Protein AF-A0A062IJA2-F1 (afdb_monomer_lite)

Sequence (148 aa):
MKNDFFIIDYLKNSYSEFGDISKQFDNIFKTLKLNKKEAINAFYEIYSTDCHPALYADYRNQEVSHLASTKLIQNLASIVPPNTLERLAFSYIIYDITKEKIKYFNKKLSTEDINLALKNIEIANFDIGAFMQCINSQSLSIQKNDLK

pLDDT: mean 74.11, std 14.64, range [39.41, 92.75]

Organism: NCBI:txid1310697

Foldseek 3Di:
DVVLVVLLVVLCQCLDCNHPLVVLLVVVCVVLVHDSLLQLLLLCVPQCVVPPVPLSVVSPVPDDDPVSSVVSVVVVCVQFPPPLSNLQSVLVVLSNVLSVVSVPPPDDDDPVNSVSSVVSSVSSVVSSVVSVVSNVVVVVVVVVVVVD

Structure (mmCIF, N/CA/C/O backbone):
data_AF-A0A062IJA2-F1
#
_entry.id   AF-A0A062IJA2-F1
#
loop_
_atom_site.group_PDB
_atom_site.id
_atom_site.type_symbol
_atom_site.label_atom_id
_atom_site.label_alt_id
_atom_site.label_comp_id
_atom_site.label_asym_id
_atom_site.label_entity_id
_atom_site.label_seq_id
_atom_site.pdbx_PDB_ins_code
_atom_site.Cartn_x
_atom_site.Cartn_y
_atom_site.Cartn_z
_atom_site.occupancy
_atom_site.B_iso_or_equiv
_atom_site.auth_seq_id
_atom_site.auth_comp_id
_atom_site.auth_asym_id
_atom_site.auth_atom_id
_atom_site.pdbx_PDB_model_num
ATOM 1 N N . MET A 1 1 ? 11.753 -10.429 -24.407 1.00 49.03 1 MET A N 1
ATOM 2 C CA . MET A 1 1 ? 11.032 -9.425 -25.224 1.00 49.03 1 MET A CA 1
ATOM 3 C C . MET A 1 1 ? 9.509 -9.552 -25.175 1.00 49.03 1 MET A C 1
ATOM 5 O O . MET A 1 1 ? 8.900 -8.581 -24.761 1.00 49.03 1 MET A O 1
ATOM 9 N N . LYS A 1 2 ? 8.853 -10.673 -25.541 1.00 50.66 2 LYS A N 1
ATOM 10 C CA . LYS A 1 2 ? 7.377 -10.781 -25.381 1.00 50.66 2 LYS A CA 1
ATOM 11 C C . LYS A 1 2 ? 6.921 -10.849 -23.913 1.00 50.66 2 LYS A C 1
ATOM 13 O O . LYS A 1 2 ? 5.964 -10.175 -23.566 1.00 50.66 2 LYS A O 1
ATOM 18 N N . ASN A 1 3 ? 7.631 -11.591 -23.058 1.00 58.84 3 ASN A N 1
ATOM 19 C CA . ASN A 1 3 ? 7.287 -11.715 -21.631 1.00 58.84 3 ASN A CA 1
ATOM 20 C C . ASN A 1 3 ? 7.401 -10.383 -20.870 1.00 58.84 3 ASN A C 1
ATOM 22 O O . ASN A 1 3 ? 6.590 -10.115 -19.992 1.00 58.84 3 ASN A O 1
ATOM 26 N N . ASP A 1 4 ? 8.339 -9.519 -21.261 1.00 67.88 4 ASP A N 1
ATOM 27 C CA . ASP A 1 4 ? 8.568 -8.229 -20.598 1.00 67.88 4 ASP A CA 1
ATOM 28 C C . ASP A 1 4 ? 7.393 -7.265 -20.822 1.00 67.88 4 ASP A C 1
ATOM 30 O O . ASP A 1 4 ? 7.026 -6.516 -19.924 1.00 67.88 4 ASP A O 1
ATOM 34 N N . PHE A 1 5 ? 6.749 -7.323 -21.995 1.00 74.81 5 PHE A N 1
ATOM 35 C CA . PHE A 1 5 ? 5.590 -6.483 -22.310 1.00 74.81 5 PHE A CA 1
ATOM 36 C C . PHE A 1 5 ? 4.366 -6.851 -21.459 1.00 74.81 5 PHE A C 1
ATOM 38 O O . PHE A 1 5 ? 3.750 -5.971 -20.867 1.00 74.81 5 PHE A O 1
ATOM 45 N N . PHE A 1 6 ? 4.062 -8.149 -21.329 1.00 84.75 6 PHE A N 1
ATOM 46 C CA . PHE A 1 6 ? 2.957 -8.617 -20.483 1.00 84.75 6 PHE A CA 1
ATOM 47 C C . PHE A 1 6 ? 3.156 -8.245 -19.011 1.00 84.75 6 PHE A C 1
ATOM 49 O O . PHE A 1 6 ? 2.207 -7.826 -18.352 1.00 84.75 6 PHE A O 1
ATOM 56 N N . ILE A 1 7 ? 4.385 -8.371 -18.501 1.00 86.19 7 ILE A N 1
ATOM 57 C CA . ILE A 1 7 ? 4.695 -8.011 -17.114 1.00 86.19 7 ILE A CA 1
ATOM 58 C C . ILE A 1 7 ? 4.540 -6.502 -16.906 1.00 86.19 7 ILE A C 1
ATOM 60 O O . ILE A 1 7 ? 3.938 -6.083 -15.922 1.00 86.19 7 ILE A O 1
ATOM 64 N N . ILE A 1 8 ? 5.023 -5.677 -17.835 1.00 82.19 8 ILE A N 1
ATOM 65 C CA . ILE A 1 8 ? 4.886 -4.218 -17.739 1.00 82.19 8 ILE A CA 1
ATOM 66 C C . ILE A 1 8 ? 3.412 -3.795 -17.760 1.00 82.19 8 ILE A C 1
ATOM 68 O O . ILE A 1 8 ? 3.016 -2.955 -16.951 1.00 82.19 8 ILE A O 1
ATOM 72 N N . ASP A 1 9 ? 2.590 -4.375 -18.634 1.00 85.00 9 ASP A N 1
ATOM 73 C CA . ASP A 1 9 ? 1.154 -4.079 -18.677 1.00 85.00 9 ASP A CA 1
ATOM 74 C C . ASP A 1 9 ? 0.438 -4.533 -17.400 1.00 85.00 9 ASP A C 1
ATOM 76 O O . ASP A 1 9 ? -0.396 -3.799 -16.862 1.00 85.00 9 ASP A O 1
ATOM 80 N N . TYR A 1 10 ? 0.803 -5.699 -16.860 1.00 89.06 10 TYR A N 1
ATOM 81 C CA . TYR A 1 10 ? 0.321 -6.145 -15.555 1.00 89.06 10 TYR A CA 1
ATOM 82 C C . TYR A 1 10 ? 0.681 -5.143 -14.449 1.00 89.06 10 TYR A C 1
ATOM 84 O O . TYR A 1 10 ? -0.200 -4.711 -13.710 1.00 89.06 10 TYR A O 1
ATOM 92 N N . LEU A 1 11 ? 1.944 -4.712 -14.370 1.00 88.50 11 LEU A N 1
ATOM 93 C CA . LEU A 1 11 ? 2.398 -3.736 -13.377 1.00 88.50 11 LEU A CA 1
ATOM 94 C C . LEU A 1 11 ? 1.654 -2.401 -13.509 1.00 88.50 11 LEU A C 1
ATOM 96 O O . LEU A 1 11 ? 1.188 -1.860 -12.507 1.00 88.50 11 LEU A O 1
ATOM 100 N N . LYS A 1 12 ? 1.479 -1.889 -14.733 1.00 84.56 12 LYS A N 1
ATOM 101 C CA . LYS A 1 12 ? 0.715 -0.657 -14.983 1.00 84.56 12 LYS A CA 1
ATOM 102 C C . LYS A 1 12 ? -0.722 -0.767 -14.489 1.00 84.56 12 LYS A C 1
ATOM 104 O O . LYS A 1 12 ? -1.215 0.165 -13.860 1.00 84.56 12 LYS A O 1
ATOM 109 N N . ASN A 1 13 ? -1.377 -1.897 -14.744 1.00 87.31 13 ASN A N 1
ATOM 110 C CA . ASN A 1 13 ? -2.740 -2.125 -14.278 1.00 87.31 13 ASN A CA 1
ATOM 111 C C . ASN A 1 13 ? -2.802 -2.239 -12.749 1.00 87.31 13 ASN A C 1
ATOM 113 O O . ASN A 1 13 ? -3.613 -1.546 -12.132 1.00 87.31 13 ASN A O 1
ATOM 117 N N . SER A 1 14 ? -1.916 -3.029 -12.137 1.00 89.69 14 SER A N 1
ATOM 118 C CA . SER A 1 14 ? -1.872 -3.249 -10.685 1.00 89.69 14 SER A CA 1
ATOM 119 C C . SER A 1 14 ? -1.605 -1.974 -9.885 1.00 89.69 14 SER A C 1
ATOM 121 O O . SER A 1 14 ? -2.206 -1.792 -8.829 1.00 89.69 14 SER A O 1
ATOM 123 N N . TYR A 1 15 ? -0.755 -1.080 -10.400 1.00 88.06 15 TYR A N 1
ATOM 124 C CA . TYR A 1 15 ? -0.412 0.198 -9.764 1.00 88.06 15 TYR A CA 1
ATOM 125 C C . TYR A 1 15 ? -1.263 1.386 -10.239 1.00 88.06 15 TYR A C 1
ATOM 127 O O . TYR A 1 15 ? -1.071 2.516 -9.782 1.00 88.06 15 TYR A O 1
ATOM 135 N N . SER A 1 16 ? -2.221 1.174 -11.142 1.00 86.06 16 SER A N 1
ATOM 136 C CA . SER A 1 16 ? -3.142 2.239 -11.541 1.00 86.06 16 SER A CA 1
ATOM 137 C C . SER A 1 16 ? -4.078 2.626 -10.390 1.00 86.06 16 SER A C 1
ATOM 139 O O . SER A 1 16 ? -4.336 1.850 -9.470 1.00 86.06 16 SER A O 1
ATOM 141 N N . GLU A 1 17 ? -4.651 3.828 -10.450 1.00 82.12 17 GLU A N 1
ATOM 142 C CA . GLU A 1 17 ? -5.667 4.268 -9.477 1.00 82.12 17 GLU A CA 1
ATOM 143 C C . GLU A 1 17 ? -6.902 3.359 -9.456 1.00 82.12 17 GLU A C 1
ATOM 145 O O . GLU A 1 17 ? -7.560 3.233 -8.425 1.00 82.12 17 GLU A O 1
ATOM 150 N N . PHE A 1 18 ? -7.164 2.672 -10.569 1.00 85.38 18 PHE A N 1
ATOM 151 C CA . PHE A 1 18 ? -8.257 1.718 -10.737 1.00 85.38 18 PHE A CA 1
ATOM 152 C C . PHE A 1 18 ? -7.804 0.255 -10.615 1.00 85.38 18 PHE A C 1
ATOM 154 O O . PHE A 1 18 ? -8.605 -0.654 -10.863 1.00 85.38 18 PHE A O 1
ATOM 161 N N . GLY A 1 19 ? -6.542 0.026 -10.245 1.00 87.25 19 GLY A N 1
ATOM 162 C CA . GLY A 1 19 ? -5.958 -1.293 -10.055 1.00 87.25 19 GLY A CA 1
ATOM 163 C C . GLY A 1 19 ? -6.553 -2.009 -8.850 1.00 87.25 19 GLY A C 1
ATOM 164 O O . GLY A 1 19 ? -7.091 -1.381 -7.933 1.00 87.25 19 GLY A O 1
ATOM 165 N N . ASP A 1 20 ? -6.455 -3.335 -8.841 1.00 88.56 20 ASP A N 1
ATOM 166 C CA . ASP A 1 20 ? -7.086 -4.156 -7.806 1.00 88.56 20 ASP A CA 1
ATOM 167 C C . ASP A 1 20 ? -6.522 -3.875 -6.411 1.00 88.56 20 ASP A C 1
ATOM 169 O O . ASP A 1 20 ? -7.280 -3.865 -5.443 1.00 88.56 20 ASP A O 1
ATOM 173 N N . ILE A 1 21 ? -5.225 -3.575 -6.289 1.00 90.94 21 ILE A N 1
ATOM 174 C CA . ILE A 1 21 ? -4.621 -3.203 -5.001 1.00 90.94 21 ILE A CA 1
ATOM 175 C C . ILE A 1 21 ? -5.133 -1.834 -4.531 1.00 90.94 21 ILE A C 1
ATOM 177 O O . ILE A 1 21 ? -5.552 -1.698 -3.382 1.00 90.94 21 ILE A O 1
ATOM 181 N N . SER A 1 22 ? -5.180 -0.834 -5.421 1.00 89.44 22 SER A N 1
ATOM 182 C CA . SER A 1 22 ? -5.742 0.493 -5.115 1.00 89.44 22 SER A CA 1
ATOM 183 C C . SER A 1 22 ? -7.182 0.386 -4.600 1.00 89.44 22 SER A C 1
ATOM 185 O O . SER A 1 22 ? -7.520 0.932 -3.548 1.00 89.44 22 SER A O 1
ATOM 187 N N . LYS A 1 23 ? -8.019 -0.400 -5.291 1.00 91.31 23 LYS A N 1
ATOM 188 C CA . LYS A 1 23 ? -9.410 -0.665 -4.892 1.00 91.31 23 LYS A CA 1
ATOM 189 C C . LYS A 1 23 ? -9.513 -1.355 -3.535 1.00 91.31 23 LYS A C 1
ATOM 191 O O . LYS A 1 23 ? -10.431 -1.055 -2.774 1.00 91.31 23 LYS A O 1
ATOM 196 N N . GLN A 1 24 ? -8.604 -2.276 -3.228 1.00 91.12 24 GLN A N 1
ATOM 197 C CA . GLN A 1 24 ? -8.588 -2.961 -1.939 1.00 91.12 24 GLN A CA 1
ATOM 198 C C . GLN A 1 24 ? -8.224 -2.013 -0.789 1.00 91.12 24 GLN A C 1
ATOM 200 O O . GLN A 1 24 ? -8.918 -2.017 0.228 1.00 91.12 24 GLN A O 1
ATOM 205 N N . PHE A 1 25 ? -7.222 -1.145 -0.964 1.00 89.88 25 PHE A N 1
ATOM 206 C CA . PHE A 1 25 ? -6.929 -0.087 0.010 1.00 89.88 25 PHE A CA 1
ATOM 207 C C . PHE A 1 25 ? -8.120 0.861 0.193 1.00 89.88 25 PHE A C 1
ATOM 209 O O . PHE A 1 25 ? -8.505 1.159 1.322 1.00 89.88 25 PHE A O 1
ATOM 216 N N . ASP A 1 26 ? -8.766 1.278 -0.899 1.00 89.19 26 ASP A N 1
ATOM 217 C CA . ASP A 1 26 ? -9.975 2.107 -0.830 1.00 89.19 26 ASP A CA 1
ATOM 218 C C . ASP A 1 26 ? -11.104 1.424 -0.065 1.00 89.19 26 ASP A C 1
ATOM 220 O O . ASP A 1 26 ? -11.812 2.071 0.709 1.00 89.19 26 ASP A O 1
ATOM 224 N N . ASN A 1 27 ? -11.280 0.119 -0.271 1.00 89.31 27 ASN A N 1
ATOM 225 C CA . ASN A 1 27 ? -12.270 -0.658 0.455 1.00 89.31 27 ASN A CA 1
ATOM 226 C C . ASN A 1 27 ? -11.954 -0.697 1.953 1.00 89.31 27 ASN A C 1
ATOM 228 O O . ASN A 1 27 ? -12.852 -0.460 2.751 1.00 89.31 27 ASN A O 1
ATOM 232 N N . ILE A 1 28 ? -10.688 -0.890 2.333 1.00 87.00 28 ILE A N 1
ATOM 233 C CA . ILE A 1 28 ? -10.257 -0.826 3.735 1.00 87.00 28 ILE A CA 1
ATOM 234 C C . ILE A 1 28 ? -10.615 0.531 4.354 1.00 87.00 28 ILE A C 1
ATOM 236 O O . ILE A 1 28 ? -11.288 0.574 5.385 1.00 87.00 28 ILE A O 1
ATOM 240 N N . PHE A 1 29 ? -10.237 1.643 3.715 1.00 84.31 29 PHE A N 1
ATOM 241 C CA . PHE A 1 29 ? -10.535 2.979 4.245 1.00 84.31 29 PHE A CA 1
ATOM 242 C C . PHE A 1 29 ? -12.045 3.233 4.358 1.00 84.31 29 PHE A C 1
ATOM 244 O O . PHE A 1 29 ? -12.499 3.803 5.351 1.00 84.31 29 PHE A O 1
ATOM 251 N N . LYS A 1 30 ? -12.841 2.752 3.392 1.00 84.88 30 LYS A N 1
ATOM 252 C CA . LYS A 1 30 ? -14.311 2.821 3.438 1.00 84.88 30 LYS A CA 1
ATOM 253 C C . LYS A 1 30 ? -14.901 1.981 4.568 1.00 84.88 30 LYS A C 1
ATOM 255 O O . LYS A 1 30 ? -15.749 2.485 5.301 1.00 84.88 30 LYS A O 1
ATOM 260 N N . THR A 1 31 ? -14.459 0.735 4.729 1.00 81.88 31 THR A N 1
ATOM 261 C CA . THR A 1 31 ? -14.904 -0.166 5.804 1.00 81.88 31 THR A CA 1
ATOM 262 C C . THR A 1 31 ? -14.628 0.442 7.174 1.00 81.88 31 THR A C 1
ATOM 264 O O . THR A 1 31 ? -15.479 0.393 8.059 1.00 81.88 31 THR A O 1
ATOM 267 N N . LEU A 1 32 ? -13.473 1.085 7.320 1.00 76.50 32 LEU A N 1
ATOM 268 C CA . LEU A 1 32 ? -13.067 1.775 8.539 1.00 76.50 32 LEU A CA 1
ATOM 269 C C . LEU A 1 32 ? -13.701 3.169 8.700 1.00 76.50 32 LEU A C 1
ATOM 271 O O . LEU A 1 32 ? -13.481 3.818 9.719 1.00 76.50 32 LEU A O 1
ATOM 275 N N . LYS A 1 33 ? -14.492 3.635 7.721 1.00 80.00 33 LYS A N 1
ATOM 276 C CA . LYS A 1 33 ? -15.104 4.977 7.673 1.00 80.00 33 LYS A CA 1
ATOM 277 C C . LYS A 1 33 ? -14.086 6.114 7.849 1.00 80.00 33 LYS A C 1
ATOM 279 O O . LYS A 1 33 ? -14.375 7.115 8.501 1.00 80.00 33 LYS A O 1
ATOM 284 N N . LEU A 1 34 ? -12.902 5.964 7.260 1.00 75.38 34 LEU A N 1
ATOM 285 C CA . LEU A 1 34 ? -11.824 6.948 7.342 1.00 75.38 34 LEU A CA 1
ATOM 286 C C . LEU A 1 34 ? -11.772 7.812 6.089 1.00 75.38 34 LEU A C 1
ATOM 288 O O . LEU A 1 34 ? -12.034 7.354 4.974 1.00 75.38 34 LEU A O 1
ATOM 292 N N . ASN A 1 35 ? -11.324 9.052 6.259 1.00 79.38 35 ASN A N 1
ATOM 293 C CA . ASN A 1 35 ? -10.852 9.833 5.132 1.00 79.38 35 ASN A CA 1
ATOM 294 C C . ASN A 1 35 ? -9.524 9.239 4.634 1.00 79.38 35 ASN A C 1
ATOM 296 O O . ASN A 1 35 ? -8.538 9.194 5.369 1.00 79.38 35 ASN A O 1
ATOM 300 N N . LYS A 1 36 ? -9.494 8.802 3.370 1.00 76.88 36 LYS A N 1
ATOM 301 C CA . LYS A 1 36 ? -8.310 8.196 2.743 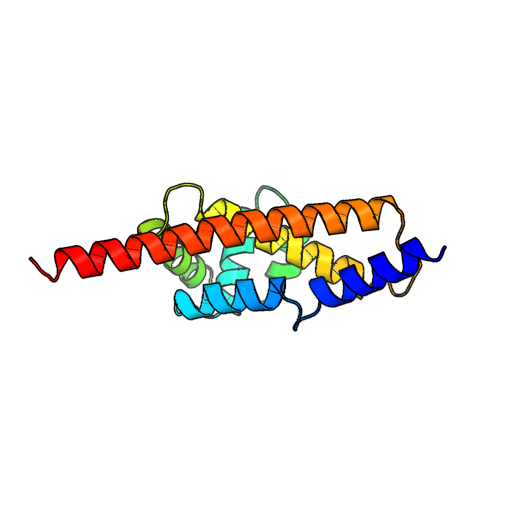1.00 76.88 36 LYS A CA 1
ATOM 302 C C . LYS A 1 36 ? -7.068 9.086 2.857 1.00 76.88 36 LYS A C 1
ATOM 304 O O . LYS A 1 36 ? -6.005 8.593 3.210 1.00 76.88 36 LYS A O 1
ATOM 309 N N . LYS A 1 37 ? -7.195 10.388 2.579 1.00 75.75 37 LYS A N 1
ATOM 310 C CA . LYS A 1 37 ? -6.058 11.321 2.595 1.00 75.75 37 LYS A CA 1
ATOM 311 C C . LYS A 1 37 ? -5.480 11.466 4.004 1.00 75.75 37 LYS A C 1
ATOM 313 O O . LYS A 1 37 ? -4.267 11.438 4.171 1.00 75.75 37 LYS A O 1
ATOM 318 N N . GLU A 1 38 ? -6.343 11.570 5.011 1.00 74.69 38 GLU A N 1
ATOM 319 C CA . GLU A 1 38 ? -5.916 11.652 6.413 1.00 74.69 38 GLU A CA 1
ATOM 320 C C . GLU A 1 38 ? -5.248 10.352 6.878 1.00 74.69 38 GLU A C 1
ATOM 322 O O . GLU A 1 38 ? -4.208 10.402 7.528 1.00 74.69 38 GLU A O 1
ATOM 327 N N . ALA A 1 39 ? -5.792 9.192 6.495 1.00 75.69 39 ALA A N 1
ATOM 328 C CA . ALA A 1 39 ? -5.224 7.891 6.845 1.00 75.69 39 ALA A CA 1
ATOM 329 C C . ALA A 1 39 ? -3.832 7.672 6.243 1.00 75.69 39 ALA A C 1
ATOM 331 O O . ALA A 1 39 ? -2.919 7.231 6.937 1.00 75.69 39 ALA A O 1
ATOM 332 N N . ILE A 1 40 ? -3.656 8.030 4.971 1.00 76.25 40 ILE A N 1
ATOM 333 C CA . ILE A 1 40 ? -2.365 7.953 4.283 1.00 76.25 40 ILE A CA 1
ATOM 334 C C . ILE A 1 40 ? -1.336 8.843 4.972 1.00 76.25 40 ILE A C 1
ATOM 336 O O . ILE A 1 40 ? -0.228 8.398 5.263 1.00 76.25 40 ILE A O 1
ATOM 340 N N . ASN A 1 41 ? -1.711 10.085 5.273 1.00 73.94 41 ASN A N 1
ATOM 341 C CA . ASN A 1 41 ? -0.803 11.019 5.925 1.00 73.94 41 ASN A CA 1
ATOM 342 C C . ASN A 1 41 ? -0.412 10.528 7.320 1.00 73.94 41 ASN A C 1
ATOM 344 O O . ASN A 1 41 ? 0.764 10.579 7.668 1.00 73.94 41 ASN A O 1
ATOM 348 N N . ALA A 1 42 ? -1.358 9.956 8.068 1.00 75.00 42 ALA A N 1
ATOM 349 C CA . ALA A 1 42 ? -1.077 9.327 9.350 1.00 75.00 42 ALA A CA 1
ATOM 350 C C . ALA A 1 42 ? -0.126 8.122 9.225 1.00 75.00 42 ALA A C 1
ATOM 352 O O . ALA A 1 42 ? 0.762 7.955 10.059 1.00 75.00 42 ALA A O 1
ATOM 353 N N . PHE A 1 43 ? -0.264 7.304 8.174 1.00 78.69 43 PHE A N 1
ATOM 354 C CA . PHE A 1 43 ? 0.661 6.199 7.907 1.00 78.69 43 PHE A CA 1
ATOM 355 C C . PHE A 1 43 ? 2.083 6.690 7.638 1.00 78.69 43 PHE A C 1
ATOM 357 O O . PHE A 1 43 ? 3.020 6.184 8.252 1.00 78.69 43 PHE A O 1
ATOM 364 N N . TYR A 1 44 ? 2.253 7.692 6.774 1.00 74.31 44 TYR A N 1
ATOM 365 C CA . TYR A 1 44 ? 3.569 8.277 6.507 1.00 74.31 44 TYR A CA 1
ATOM 366 C C . TYR A 1 44 ? 4.173 8.924 7.762 1.00 74.31 44 TYR A C 1
ATOM 368 O O . TYR A 1 44 ? 5.341 8.715 8.076 1.00 74.31 44 TYR A O 1
ATOM 376 N N . GLU A 1 45 ? 3.370 9.660 8.525 1.00 72.12 45 GLU A N 1
ATOM 377 C CA . GLU A 1 45 ? 3.806 10.337 9.748 1.00 72.12 45 GLU A CA 1
ATOM 378 C C . GLU A 1 45 ? 4.337 9.373 10.811 1.00 72.12 45 GLU A C 1
ATOM 380 O O . GLU A 1 45 ? 5.389 9.625 11.399 1.00 72.12 45 GLU A O 1
ATOM 385 N N . ILE A 1 46 ? 3.633 8.265 11.033 1.00 69.69 46 ILE A N 1
ATOM 386 C CA . ILE A 1 46 ? 3.944 7.336 12.123 1.00 69.69 46 ILE A CA 1
ATOM 387 C C . ILE A 1 46 ? 4.965 6.282 11.700 1.00 69.69 46 ILE A C 1
ATOM 389 O O . ILE A 1 46 ? 5.799 5.891 12.509 1.00 69.69 46 ILE A O 1
ATOM 393 N N . TYR A 1 47 ? 4.915 5.820 10.449 1.00 70.19 47 TYR A N 1
ATOM 394 C CA . TYR A 1 47 ? 5.680 4.645 10.023 1.00 70.19 47 TYR A CA 1
ATOM 395 C C . TYR A 1 47 ? 6.779 4.946 9.002 1.00 70.19 47 TYR A C 1
ATOM 397 O O . TYR A 1 47 ? 7.641 4.097 8.779 1.00 70.19 47 TYR A O 1
ATOM 405 N N . SER A 1 48 ? 6.798 6.130 8.377 1.00 63.72 48 SER A N 1
ATOM 406 C CA . SER A 1 48 ? 7.859 6.491 7.424 1.00 63.72 48 SER A CA 1
ATOM 407 C C . SER A 1 48 ? 8.925 7.418 8.007 1.00 63.72 48 SER A C 1
ATOM 409 O O . SER A 1 48 ? 9.975 7.570 7.385 1.00 63.72 48 SER A O 1
ATOM 411 N N . THR A 1 49 ? 8.689 8.030 9.167 1.00 56.22 49 THR A N 1
ATOM 412 C CA . THR A 1 49 ? 9.625 8.955 9.829 1.00 56.22 49 THR A CA 1
ATOM 413 C C . THR A 1 49 ? 10.947 8.285 10.198 1.00 56.22 49 THR A C 1
ATOM 415 O O . THR A 1 49 ? 12.001 8.840 9.893 1.00 56.22 49 THR A O 1
ATOM 418 N N . ASP A 1 50 ? 10.900 7.063 10.732 1.00 51.44 50 ASP A N 1
ATOM 419 C CA . ASP A 1 50 ? 12.104 6.327 11.144 1.00 51.44 50 ASP A CA 1
ATOM 420 C C . ASP A 1 50 ? 12.662 5.404 10.047 1.00 51.44 50 ASP A C 1
ATOM 422 O O . ASP A 1 50 ? 13.871 5.178 9.972 1.00 51.44 50 ASP A O 1
ATOM 426 N N . CYS A 1 51 ? 11.810 4.883 9.157 1.00 46.56 51 CYS A N 1
ATOM 427 C CA . CYS A 1 51 ? 12.231 3.922 8.131 1.00 46.56 51 CYS A CA 1
ATOM 428 C C . CYS A 1 51 ? 12.603 4.566 6.787 1.00 46.56 51 CYS A C 1
ATOM 430 O O . CYS A 1 51 ? 13.461 4.042 6.074 1.00 46.56 51 CYS A O 1
ATOM 432 N N . HIS A 1 52 ? 11.983 5.694 6.422 1.00 53.94 52 HIS A N 1
ATOM 433 C CA . HIS A 1 52 ? 12.118 6.308 5.096 1.00 53.94 52 HIS A CA 1
ATOM 434 C C . HIS A 1 52 ? 12.040 7.854 5.143 1.00 53.94 52 HIS A C 1
ATOM 436 O O . HIS A 1 52 ? 11.141 8.456 4.547 1.00 53.94 52 HIS A O 1
ATOM 442 N N . PRO A 1 53 ? 13.007 8.532 5.793 1.00 52.28 53 PRO A N 1
ATOM 443 C CA . PRO A 1 53 ? 12.951 9.974 6.068 1.00 52.28 53 PRO A CA 1
ATOM 444 C C . PRO A 1 53 ? 12.903 10.867 4.816 1.00 52.28 53 PRO A C 1
ATOM 446 O O . PRO A 1 53 ? 12.291 11.932 4.846 1.00 52.28 53 PRO A O 1
ATOM 449 N N . ALA A 1 54 ? 13.491 10.433 3.695 1.00 55.47 54 ALA A N 1
ATOM 450 C CA . ALA A 1 54 ? 13.415 11.167 2.426 1.00 55.47 54 ALA A CA 1
ATOM 451 C C . ALA A 1 54 ? 11.992 11.182 1.837 1.00 55.47 54 ALA A C 1
ATOM 453 O O . ALA A 1 54 ? 11.559 12.190 1.294 1.00 55.47 54 ALA A O 1
ATOM 454 N N . LEU A 1 55 ? 11.245 10.087 1.998 1.00 53.12 55 LEU A N 1
ATOM 455 C CA . LEU A 1 55 ? 9.863 9.969 1.521 1.00 53.12 55 LEU A CA 1
ATOM 456 C C . LEU A 1 55 ? 8.893 10.742 2.413 1.00 53.12 55 LEU A C 1
ATOM 458 O O . LEU A 1 55 ? 7.952 11.364 1.929 1.00 53.12 55 LEU A O 1
ATOM 462 N N . TYR A 1 56 ? 9.173 10.767 3.714 1.00 52.50 56 TYR A N 1
ATOM 463 C CA . TYR A 1 56 ? 8.455 11.609 4.661 1.00 52.50 56 TYR A CA 1
ATOM 464 C C . TYR A 1 56 ? 8.584 13.110 4.329 1.00 52.50 56 TYR A C 1
ATOM 466 O O . TYR A 1 56 ? 7.612 13.854 4.453 1.00 52.50 56 TYR A O 1
ATOM 474 N N . ALA A 1 57 ? 9.760 13.564 3.879 1.00 52.38 57 ALA A N 1
ATOM 475 C CA . ALA A 1 57 ? 10.021 14.973 3.572 1.00 52.38 57 ALA A CA 1
ATOM 476 C C . ALA A 1 57 ? 9.182 15.510 2.395 1.00 52.38 57 ALA A C 1
ATOM 478 O O . ALA A 1 57 ? 8.658 16.621 2.488 1.00 52.38 57 ALA A O 1
ATOM 479 N N . ASP A 1 58 ? 8.998 14.719 1.334 1.00 54.31 58 ASP A N 1
ATOM 480 C CA . ASP A 1 58 ? 8.174 15.108 0.179 1.00 54.31 58 ASP A CA 1
ATOM 481 C C . ASP A 1 58 ? 6.678 15.177 0.537 1.00 54.31 58 ASP A C 1
ATOM 483 O O . ASP A 1 58 ? 5.957 16.064 0.069 1.00 54.31 58 ASP A O 1
ATOM 487 N N . TYR A 1 59 ? 6.218 14.294 1.429 1.00 53.22 59 TYR A N 1
ATOM 488 C CA . TYR A 1 59 ? 4.829 14.250 1.893 1.00 53.22 59 TYR A CA 1
ATOM 489 C C . TYR A 1 59 ? 4.485 15.331 2.929 1.00 53.22 59 TYR A C 1
ATOM 491 O O . TYR A 1 59 ? 3.371 15.858 2.913 1.00 53.22 59 TYR A O 1
ATOM 499 N N . ARG A 1 60 ? 5.432 15.720 3.796 1.00 48.53 60 ARG A N 1
ATOM 500 C CA . ARG A 1 60 ? 5.234 16.730 4.857 1.00 48.53 60 ARG A CA 1
ATOM 501 C C . ARG A 1 60 ? 4.829 18.112 4.320 1.00 48.53 60 ARG A C 1
ATOM 503 O O . ARG A 1 60 ? 4.201 18.885 5.036 1.00 48.53 60 ARG A O 1
ATOM 510 N N . ASN A 1 61 ? 5.134 18.415 3.058 1.00 51.75 61 ASN A N 1
ATOM 511 C CA . ASN A 1 61 ? 4.718 19.663 2.406 1.00 51.75 61 ASN A CA 1
ATOM 512 C C . ASN A 1 61 ? 3.198 19.750 2.157 1.00 51.75 61 ASN A C 1
ATOM 514 O O . ASN A 1 61 ? 2.705 20.788 1.720 1.00 51.75 61 ASN A O 1
ATOM 518 N N . GLN A 1 62 ? 2.442 18.682 2.429 1.00 51.22 62 GLN A N 1
ATOM 519 C CA . GLN A 1 62 ? 0.984 18.687 2.396 1.00 51.22 62 GLN A CA 1
ATOM 520 C C . GLN A 1 62 ? 0.446 18.974 3.808 1.00 51.22 62 GLN A C 1
ATOM 522 O O . GLN A 1 62 ? 0.430 18.090 4.660 1.00 51.22 62 GLN A O 1
ATOM 527 N N . GLU A 1 63 ? 0.018 20.215 4.059 1.00 49.97 63 GLU A N 1
ATOM 528 C CA . GLU A 1 63 ? -0.523 20.690 5.345 1.00 49.97 63 GLU A CA 1
ATOM 529 C C . GLU A 1 63 ? -1.602 19.750 5.920 1.00 49.97 63 GLU A C 1
ATOM 531 O O . GLU A 1 63 ? -2.745 19.743 5.457 1.00 49.97 63 GLU A O 1
ATOM 536 N N . VAL A 1 64 ? -1.267 18.971 6.956 1.00 49.72 64 VAL A N 1
ATOM 537 C CA . VAL A 1 64 ? -2.243 18.241 7.779 1.00 49.72 64 VAL A CA 1
ATOM 538 C C . VAL A 1 64 ? -1.897 18.388 9.258 1.00 49.72 64 VAL A C 1
ATOM 540 O O . VAL A 1 64 ? -0.740 18.349 9.668 1.00 49.72 64 VAL A O 1
ATOM 543 N N . SER A 1 65 ? -2.939 18.582 10.066 1.00 53.56 65 SER A N 1
ATOM 544 C CA . SER A 1 65 ? -2.859 18.673 11.521 1.00 53.56 65 SER A CA 1
ATOM 545 C C . SER A 1 65 ? -2.450 17.330 12.136 1.00 53.56 65 SER A C 1
ATOM 547 O O . SER A 1 65 ? -3.233 16.381 12.153 1.00 53.56 65 SER A O 1
ATOM 549 N N . HIS A 1 66 ? -1.245 17.296 12.710 1.00 54.62 66 HIS A N 1
ATOM 550 C CA . HIS A 1 66 ? -0.618 16.176 13.433 1.00 54.62 66 HIS A CA 1
ATOM 551 C C . HIS A 1 66 ? -1.558 15.485 14.451 1.00 54.62 66 HIS A C 1
ATOM 553 O O . HIS A 1 66 ? -1.473 14.286 14.693 1.00 54.62 66 HIS A O 1
ATOM 559 N N . LEU A 1 67 ? -2.497 16.237 15.042 1.00 51.44 67 LEU A N 1
ATOM 560 C CA . LEU A 1 67 ? -3.399 15.752 16.093 1.00 51.44 67 LEU A CA 1
ATOM 561 C C . LEU A 1 67 ? -4.523 14.837 15.564 1.00 51.44 67 LEU A C 1
ATOM 563 O O . LEU A 1 67 ? -5.043 14.001 16.306 1.00 51.44 67 LEU A O 1
ATOM 567 N N . ALA A 1 68 ? -4.924 15.005 14.299 1.00 55.94 68 ALA A N 1
ATOM 568 C CA . ALA A 1 68 ? -5.958 14.181 13.674 1.00 55.94 68 ALA A CA 1
ATOM 569 C C . ALA A 1 68 ? -5.412 12.790 13.305 1.00 55.94 68 ALA A C 1
ATOM 571 O O . ALA A 1 68 ? -6.077 11.782 13.556 1.00 55.94 68 ALA A O 1
ATOM 572 N N . SER A 1 69 ? -4.169 12.738 12.814 1.00 61.22 69 SER A N 1
ATOM 573 C CA . SER A 1 69 ? -3.449 11.519 12.433 1.00 61.22 69 SER A CA 1
ATOM 574 C C . SER A 1 69 ? -3.331 10.517 13.586 1.00 61.22 69 SER A C 1
ATOM 576 O O . SER A 1 69 ? -3.640 9.334 13.435 1.00 61.22 69 SER A O 1
ATOM 578 N N . THR A 1 70 ? -2.941 10.986 14.775 1.00 63.75 70 THR A N 1
ATOM 579 C CA . THR A 1 70 ? -2.665 10.103 15.920 1.00 63.75 70 THR A CA 1
ATOM 580 C C . THR A 1 70 ? -3.937 9.470 16.489 1.00 63.75 70 THR A C 1
ATOM 582 O O . THR A 1 70 ? -3.947 8.281 16.804 1.00 63.75 70 THR A O 1
ATOM 585 N N . LYS A 1 71 ? -5.038 10.231 16.582 1.00 63.88 71 LYS A N 1
ATOM 586 C CA . LYS A 1 71 ? -6.334 9.703 17.051 1.00 63.88 71 LYS A CA 1
ATOM 587 C C . LYS A 1 71 ? -6.930 8.691 16.075 1.00 63.88 71 LYS A C 1
ATOM 589 O O . LYS A 1 71 ? -7.494 7.690 16.511 1.00 63.88 71 LYS A O 1
ATOM 594 N N . LEU A 1 72 ? -6.786 8.936 14.771 1.00 66.69 72 LEU A N 1
ATOM 595 C CA . LEU A 1 72 ? -7.217 8.010 13.724 1.00 66.69 72 LEU A CA 1
ATOM 596 C C . LEU A 1 72 ? -6.543 6.640 13.902 1.00 66.69 72 LEU A C 1
ATOM 598 O O . LEU A 1 72 ? -7.210 5.612 13.903 1.00 66.69 72 LEU A O 1
ATOM 602 N N . ILE A 1 73 ? -5.231 6.641 14.136 1.00 68.75 73 ILE A N 1
ATOM 603 C CA . ILE A 1 73 ? -4.411 5.432 14.281 1.00 68.75 73 ILE A CA 1
ATOM 604 C C . ILE A 1 73 ? -4.696 4.717 15.604 1.00 68.75 73 ILE A C 1
ATOM 606 O O . ILE A 1 73 ? -4.833 3.497 15.614 1.00 68.75 73 ILE A O 1
ATOM 610 N N . GLN A 1 74 ? -4.864 5.453 16.706 1.00 68.31 74 GLN A N 1
ATOM 611 C CA . GLN A 1 74 ? -5.250 4.874 18.000 1.00 68.31 74 GLN A CA 1
ATOM 612 C C . GLN A 1 74 ? -6.608 4.164 17.934 1.00 68.31 74 GLN A C 1
ATOM 614 O O . GLN A 1 74 ? -6.757 3.072 18.480 1.00 68.31 74 GLN A O 1
ATOM 619 N N . ASN A 1 75 ? -7.574 4.741 17.214 1.00 68.06 75 ASN A N 1
ATOM 620 C CA . ASN A 1 75 ? -8.877 4.112 16.990 1.00 68.06 75 ASN A CA 1
ATOM 621 C C . ASN A 1 75 ? -8.786 2.859 16.113 1.00 68.06 75 ASN A C 1
ATOM 623 O O . ASN A 1 75 ? -9.617 1.970 16.237 1.00 68.06 75 ASN A O 1
ATOM 627 N N . LEU A 1 76 ? -7.794 2.767 15.227 1.00 69.50 76 LEU A N 1
ATOM 628 C CA . LEU A 1 76 ? -7.565 1.563 14.430 1.00 69.50 76 LEU A CA 1
ATOM 629 C C . LEU A 1 76 ? -6.841 0.482 15.222 1.00 69.50 76 LEU A C 1
ATOM 631 O O . LEU A 1 76 ? -7.223 -0.683 15.144 1.00 69.50 76 LEU A O 1
ATOM 635 N N . ALA A 1 77 ? -5.845 0.861 16.021 1.00 69.62 77 ALA A N 1
ATOM 636 C CA . ALA A 1 77 ? -5.093 -0.052 16.875 1.00 69.62 77 ALA A CA 1
ATOM 637 C C . ALA A 1 77 ? -5.949 -0.685 17.987 1.00 69.62 77 ALA A C 1
ATOM 639 O O . ALA A 1 77 ? -5.585 -1.735 18.506 1.00 69.62 77 ALA A O 1
ATOM 640 N N . SER A 1 78 ? -7.088 -0.082 18.350 1.00 72.44 78 SER A N 1
ATOM 641 C CA . SER A 1 78 ? -8.055 -0.695 19.272 1.00 72.44 78 SER A CA 1
ATOM 642 C C . SER A 1 78 ? -8.947 -1.746 18.606 1.00 72.44 78 SER A C 1
ATOM 644 O O . 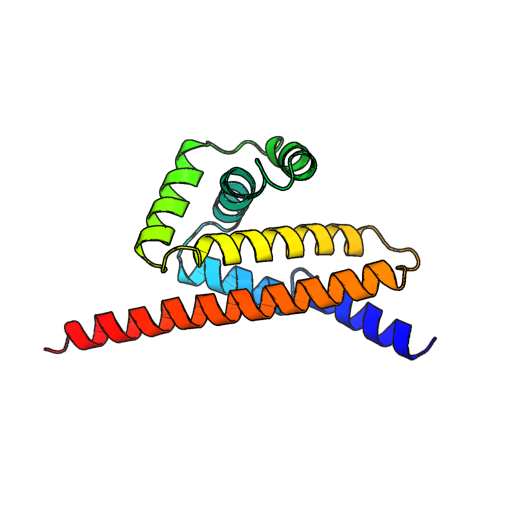SER A 1 78 ? -9.542 -2.568 19.300 1.00 72.44 78 SER A O 1
ATOM 646 N N . ILE A 1 79 ? -9.036 -1.723 17.273 1.00 71.81 79 ILE A N 1
ATOM 647 C CA . ILE A 1 79 ? -9.834 -2.660 16.486 1.00 71.81 79 ILE A CA 1
ATOM 648 C C . ILE A 1 79 ? -8.939 -3.803 16.026 1.00 71.81 79 ILE A C 1
ATOM 650 O O . ILE A 1 79 ? -9.289 -4.949 16.232 1.00 71.81 79 ILE A O 1
ATOM 654 N N . VAL A 1 80 ? -7.759 -3.555 15.461 1.00 74.88 80 VAL A N 1
ATOM 655 C CA . VAL A 1 80 ? -6.911 -4.638 14.930 1.00 74.88 80 VAL A CA 1
ATOM 656 C C . VAL A 1 80 ? -5.828 -5.099 15.919 1.00 74.88 80 VAL A C 1
ATOM 658 O O . VAL A 1 80 ? -5.358 -4.298 16.723 1.00 74.88 80 VAL A O 1
ATOM 661 N N . PRO A 1 81 ? -5.385 -6.372 15.869 1.00 75.44 81 PRO A N 1
ATOM 662 C CA . PRO A 1 81 ? -4.297 -6.880 16.687 1.00 75.44 81 PRO A CA 1
ATOM 663 C C . PRO A 1 81 ? -3.016 -6.052 16.538 1.00 75.44 81 PRO A C 1
ATOM 665 O O . PRO A 1 81 ? -2.781 -5.470 15.468 1.00 75.44 81 PRO A O 1
ATOM 668 N N . PRO A 1 82 ? -2.135 -6.085 17.556 1.00 68.56 82 PRO A N 1
ATOM 669 C CA . PRO A 1 82 ? -0.821 -5.455 17.489 1.00 68.56 82 PRO A CA 1
ATOM 670 C C . PRO A 1 82 ? -0.089 -5.811 16.187 1.00 68.56 82 PRO A C 1
ATOM 672 O O . PRO A 1 82 ? -0.217 -6.927 15.679 1.00 68.56 82 PRO A O 1
ATOM 675 N N . ASN A 1 83 ? 0.660 -4.859 15.628 1.00 76.62 83 ASN A N 1
ATOM 676 C CA . ASN A 1 83 ? 1.444 -4.981 14.388 1.00 76.62 83 ASN A CA 1
ATOM 677 C C . ASN A 1 83 ? 0.624 -5.112 13.085 1.00 76.62 83 ASN A C 1
ATOM 679 O O . ASN A 1 83 ? 1.169 -4.938 11.999 1.00 76.62 83 ASN A O 1
ATOM 683 N N . THR A 1 84 ? -0.686 -5.377 13.144 1.00 82.25 84 THR A N 1
ATOM 684 C CA . THR A 1 84 ? -1.531 -5.526 11.938 1.00 82.25 84 THR A CA 1
ATOM 685 C C . THR A 1 84 ? -1.694 -4.196 11.206 1.00 82.25 84 THR A C 1
ATOM 687 O O . THR A 1 84 ? -1.601 -4.132 9.981 1.00 82.25 84 THR A O 1
ATOM 690 N N . LEU A 1 85 ? -1.878 -3.118 11.969 1.00 79.94 85 LEU A N 1
ATOM 691 C CA . LEU A 1 85 ? -1.952 -1.765 11.427 1.00 79.94 85 LEU A CA 1
ATOM 692 C C . LEU A 1 85 ? -0.611 -1.305 10.846 1.00 79.94 85 LEU A C 1
ATOM 694 O O . LEU A 1 85 ? -0.586 -0.682 9.791 1.00 79.94 85 LEU A O 1
ATOM 698 N N . GLU A 1 86 ? 0.495 -1.659 11.499 1.00 80.06 86 GLU A N 1
ATOM 699 C CA . GLU A 1 86 ? 1.849 -1.310 11.054 1.00 80.06 86 GLU A CA 1
ATOM 700 C C . GLU A 1 86 ? 2.176 -1.977 9.717 1.00 80.06 86 GLU A C 1
ATOM 702 O O . GLU A 1 86 ? 2.689 -1.337 8.803 1.00 80.06 86 GLU A O 1
ATOM 707 N N . ARG A 1 87 ? 1.800 -3.252 9.564 1.00 84.31 87 ARG A N 1
ATOM 708 C CA . ARG A 1 87 ? 1.930 -3.989 8.301 1.00 84.31 87 ARG A CA 1
ATOM 709 C C . ARG A 1 87 ? 1.068 -3.394 7.192 1.00 84.31 87 ARG A C 1
ATOM 711 O O . ARG A 1 87 ? 1.533 -3.245 6.063 1.00 84.31 87 ARG A O 1
ATOM 718 N N . LEU A 1 88 ? -0.168 -3.002 7.504 1.00 85.94 88 LEU A N 1
ATOM 719 C CA . LEU A 1 88 ? -1.024 -2.320 6.533 1.00 85.94 88 LEU A CA 1
ATOM 720 C C . LEU A 1 88 ? -0.422 -0.971 6.102 1.00 85.94 88 LEU A C 1
ATOM 722 O O . LEU A 1 88 ? -0.411 -0.645 4.917 1.00 85.94 88 LEU A O 1
ATOM 726 N N . ALA A 1 89 ? 0.102 -0.197 7.050 1.00 83.88 89 ALA A N 1
ATOM 727 C CA . ALA A 1 89 ? 0.741 1.075 6.753 1.00 83.88 89 ALA A CA 1
ATOM 728 C C . ALA A 1 89 ? 2.001 0.889 5.898 1.00 83.88 89 ALA A C 1
ATOM 730 O O . ALA A 1 89 ? 2.158 1.555 4.876 1.00 83.88 89 ALA A O 1
ATOM 731 N N . PHE A 1 90 ? 2.861 -0.062 6.265 1.00 84.12 90 PHE A N 1
ATOM 732 C CA . PHE A 1 90 ? 4.065 -0.391 5.508 1.00 84.12 90 PHE A CA 1
ATOM 733 C C . PHE A 1 90 ? 3.735 -0.834 4.079 1.00 84.12 90 PHE A C 1
ATOM 735 O O . PHE A 1 90 ? 4.303 -0.299 3.126 1.00 84.12 90 PHE A O 1
ATOM 742 N N . SER A 1 91 ? 2.785 -1.759 3.913 1.00 88.62 91 SER A N 1
ATOM 743 C CA . SER A 1 91 ? 2.356 -2.231 2.591 1.00 88.62 91 SER A CA 1
ATOM 744 C C . SER A 1 91 ? 1.772 -1.114 1.724 1.00 88.62 91 SER A C 1
ATOM 746 O O . SER A 1 91 ? 2.060 -1.062 0.526 1.00 88.62 91 SER A O 1
ATOM 748 N N . TYR A 1 92 ? 1.009 -0.187 2.312 1.00 87.62 92 TYR A N 1
ATOM 749 C CA . TYR A 1 92 ? 0.535 1.001 1.605 1.00 87.62 92 TYR A CA 1
ATOM 750 C C . TYR A 1 92 ? 1.702 1.878 1.139 1.00 87.62 92 TYR A C 1
ATOM 752 O O . TYR A 1 92 ? 1.768 2.241 -0.035 1.00 87.62 92 TYR A O 1
ATOM 760 N N . ILE A 1 93 ? 2.639 2.189 2.039 1.00 82.75 93 ILE A N 1
ATOM 761 C CA . ILE A 1 93 ? 3.783 3.062 1.751 1.00 82.75 93 ILE A CA 1
ATOM 762 C C . ILE A 1 93 ? 4.624 2.480 0.609 1.00 82.75 93 ILE A C 1
ATOM 764 O O . ILE A 1 93 ? 4.872 3.167 -0.382 1.00 82.75 93 ILE A O 1
ATOM 768 N N . ILE A 1 94 ? 5.014 1.202 0.679 1.00 85.06 94 ILE A N 1
ATOM 769 C CA . ILE A 1 94 ? 5.799 0.579 -0.401 1.00 85.06 94 ILE A CA 1
ATOM 770 C C . ILE A 1 94 ? 5.016 0.523 -1.717 1.00 85.06 94 ILE A C 1
ATOM 772 O O . ILE A 1 94 ? 5.611 0.707 -2.783 1.00 85.06 94 ILE A O 1
ATOM 776 N N . TYR A 1 95 ? 3.699 0.294 -1.664 1.00 88.75 95 TYR A N 1
ATOM 777 C CA . TYR A 1 95 ? 2.843 0.284 -2.846 1.00 88.75 95 TYR A CA 1
ATOM 778 C C . TYR A 1 95 ? 2.841 1.659 -3.515 1.00 88.75 95 TYR A C 1
ATOM 780 O O . TYR A 1 95 ? 3.088 1.761 -4.715 1.00 88.75 95 TYR A O 1
ATOM 788 N N . ASP A 1 96 ? 2.633 2.711 -2.736 1.00 84.44 96 ASP A N 1
ATOM 789 C CA . ASP A 1 96 ? 2.524 4.084 -3.213 1.00 84.44 96 ASP A CA 1
ATOM 790 C C . ASP A 1 96 ? 3.856 4.613 -3.776 1.00 84.44 96 ASP A C 1
ATOM 792 O O . ASP A 1 96 ? 3.904 5.149 -4.883 1.00 84.44 96 ASP A O 1
ATOM 796 N N . ILE A 1 97 ? 4.977 4.324 -3.107 1.00 79.88 97 ILE A N 1
ATOM 797 C CA . ILE A 1 97 ? 6.323 4.624 -3.628 1.00 79.88 97 ILE A CA 1
ATOM 798 C C . ILE A 1 97 ? 6.562 3.922 -4.965 1.00 79.88 97 ILE A C 1
ATOM 800 O O . ILE A 1 97 ? 7.118 4.498 -5.904 1.00 79.88 97 ILE A O 1
ATOM 804 N N . THR A 1 98 ? 6.172 2.651 -5.055 1.00 85.12 98 THR A N 1
ATOM 805 C CA . THR A 1 98 ? 6.376 1.859 -6.271 1.00 85.12 98 THR A CA 1
ATOM 806 C C . THR A 1 98 ? 5.480 2.343 -7.402 1.00 85.12 98 THR A C 1
ATOM 808 O O . THR A 1 98 ? 5.935 2.426 -8.543 1.00 85.12 98 THR A O 1
ATOM 811 N N . LYS A 1 99 ? 4.242 2.734 -7.082 1.00 85.56 99 LYS A N 1
ATOM 812 C CA . LYS A 1 99 ? 3.313 3.369 -8.014 1.00 85.56 99 LYS A CA 1
ATOM 813 C C . LYS A 1 99 ? 3.927 4.619 -8.625 1.00 85.56 99 LYS A C 1
ATOM 815 O O . LYS A 1 99 ? 3.957 4.733 -9.849 1.00 85.56 99 LYS A O 1
ATOM 820 N N . GLU A 1 100 ? 4.438 5.528 -7.796 1.00 78.81 100 GLU A N 1
ATOM 821 C CA . GLU A 1 100 ? 5.047 6.764 -8.288 1.00 78.81 100 GLU A CA 1
ATOM 822 C C . GLU A 1 100 ? 6.274 6.457 -9.152 1.00 78.81 100 GLU A C 1
ATOM 824 O O . GLU A 1 100 ? 6.369 6.961 -10.271 1.00 78.81 100 GLU A O 1
ATOM 829 N N . LYS A 1 101 ? 7.150 5.532 -8.730 1.00 76.25 101 LYS A N 1
ATOM 830 C CA . LYS A 1 101 ? 8.271 5.078 -9.573 1.00 76.25 101 LYS A CA 1
ATOM 831 C C . LYS A 1 101 ? 7.793 4.588 -10.945 1.00 76.25 101 LYS A C 1
ATOM 833 O O . LYS A 1 101 ? 8.268 5.084 -11.963 1.00 76.25 101 LYS A O 1
ATOM 838 N N . ILE A 1 102 ? 6.823 3.676 -10.998 1.00 77.81 102 ILE A N 1
ATOM 839 C CA . ILE A 1 102 ? 6.299 3.127 -12.262 1.00 77.81 102 ILE A CA 1
ATOM 840 C C . ILE A 1 102 ? 5.645 4.214 -13.128 1.00 77.81 102 ILE A C 1
ATOM 842 O O . ILE A 1 102 ? 5.824 4.206 -14.345 1.00 77.81 102 ILE A O 1
ATOM 846 N N . LYS A 1 103 ? 4.927 5.170 -12.523 1.00 72.88 103 LYS A 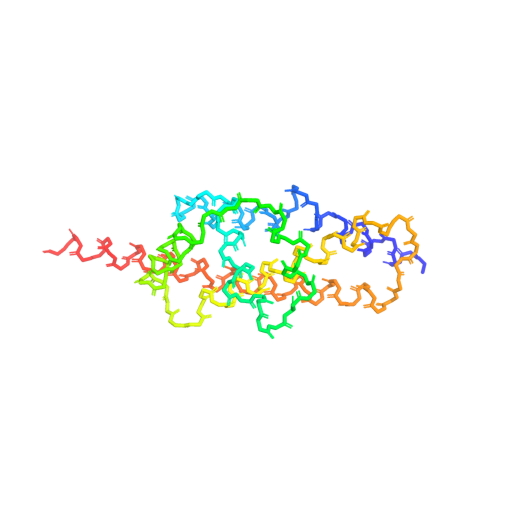N 1
ATOM 847 C CA . LYS A 1 103 ? 4.262 6.283 -13.221 1.00 72.88 103 LYS A CA 1
ATOM 848 C C . LYS A 1 103 ? 5.257 7.215 -13.919 1.00 72.88 103 LYS A C 1
ATOM 850 O O . LYS A 1 103 ? 4.988 7.655 -15.037 1.00 72.88 103 LYS A O 1
ATOM 855 N N . TYR A 1 104 ? 6.402 7.503 -13.294 1.00 59.44 104 TYR A N 1
ATOM 856 C CA . TYR A 1 104 ? 7.435 8.368 -13.883 1.00 59.44 104 TYR A CA 1
ATOM 857 C C . TYR A 1 104 ? 8.348 7.641 -14.881 1.00 59.44 104 TYR A C 1
ATOM 859 O O . TYR A 1 104 ? 8.921 8.278 -15.770 1.00 59.44 104 TYR A O 1
ATOM 867 N N . PHE A 1 105 ? 8.438 6.310 -14.823 1.00 59.16 105 PHE A N 1
ATOM 868 C CA . PHE A 1 105 ? 9.153 5.517 -15.824 1.00 59.16 105 PHE A CA 1
ATOM 869 C C . PHE A 1 105 ? 8.282 5.229 -17.061 1.00 59.16 105 PHE A C 1
ATOM 871 O O . PHE A 1 105 ? 7.900 4.102 -17.356 1.00 59.16 105 PHE A O 1
ATOM 878 N N . ASN A 1 106 ? 8.090 6.260 -17.892 1.00 55.09 106 ASN A N 1
ATOM 879 C CA . ASN A 1 106 ? 7.756 6.098 -19.321 1.00 55.09 106 ASN A CA 1
ATOM 880 C C . ASN A 1 106 ? 8.943 5.533 -20.150 1.00 55.09 106 ASN A C 1
ATOM 882 O O . ASN A 1 106 ? 8.844 5.376 -21.367 1.00 55.09 106 ASN A O 1
ATOM 886 N N . LYS A 1 107 ? 10.083 5.236 -19.504 1.00 55.88 107 LYS A N 1
ATOM 887 C CA . LYS A 1 107 ? 11.282 4.591 -20.066 1.00 55.88 107 LYS A CA 1
ATOM 888 C C . LYS A 1 107 ? 11.418 3.161 -19.534 1.00 55.88 107 LYS A C 1
ATOM 890 O O . LYS A 1 107 ? 10.941 2.868 -18.447 1.00 55.88 107 LYS A O 1
ATOM 895 N N . LYS A 1 108 ? 12.095 2.304 -20.313 1.00 70.56 108 LYS A N 1
ATOM 896 C CA . LYS A 1 108 ? 12.445 0.901 -20.006 1.00 70.56 108 LYS A CA 1
ATOM 897 C C . LYS A 1 108 ? 12.721 0.696 -18.506 1.00 70.56 108 LYS A C 1
ATOM 899 O O . LYS A 1 108 ? 13.764 1.131 -18.027 1.00 70.56 108 LYS A O 1
ATOM 904 N N . LEU A 1 109 ? 11.803 0.030 -17.805 1.00 76.44 109 LEU A N 1
ATOM 905 C CA . LEU A 1 109 ? 12.043 -0.482 -16.456 1.00 76.44 109 LEU A CA 1
ATOM 906 C C . LEU A 1 109 ? 13.176 -1.514 -16.511 1.00 76.44 109 LEU A C 1
ATOM 908 O O . LEU A 1 109 ? 13.236 -2.308 -17.457 1.00 76.44 109 LEU A O 1
ATOM 912 N N . SER A 1 110 ? 14.074 -1.491 -15.526 1.00 83.38 110 SER A N 1
ATOM 913 C CA . SER A 1 110 ? 15.072 -2.551 -15.373 1.00 83.38 110 SER A CA 1
ATOM 914 C C . SER A 1 110 ? 14.417 -3.844 -14.876 1.00 83.38 110 SER A C 1
ATOM 916 O O . SER A 1 110 ? 13.302 -3.835 -14.347 1.00 83.38 110 SER A O 1
ATOM 918 N N . THR A 1 111 ? 15.108 -4.974 -15.033 1.00 84.00 111 THR A N 1
ATOM 919 C CA . THR A 1 111 ? 14.653 -6.255 -14.472 1.00 84.00 111 THR A CA 1
ATOM 920 C C . THR A 1 111 ? 14.547 -6.170 -12.947 1.00 84.00 111 THR A C 1
ATOM 922 O O . THR A 1 111 ? 13.625 -6.727 -12.354 1.00 84.00 111 THR A O 1
ATOM 925 N N . GLU A 1 112 ? 15.454 -5.435 -12.308 1.00 84.12 112 GLU A N 1
ATOM 926 C CA . GLU A 1 112 ? 15.454 -5.177 -10.871 1.00 84.12 112 GLU A CA 1
ATOM 927 C C . GLU A 1 112 ? 14.212 -4.390 -10.431 1.00 84.12 112 GLU A C 1
ATOM 929 O O . GLU A 1 112 ? 13.561 -4.781 -9.460 1.00 84.12 112 GLU A O 1
ATOM 934 N N . ASP A 1 113 ? 13.835 -3.339 -11.167 1.00 83.19 113 ASP A N 1
ATOM 935 C CA . ASP A 1 113 ? 12.628 -2.548 -10.878 1.00 83.19 113 ASP A CA 1
ATOM 936 C C . ASP A 1 113 ? 11.357 -3.392 -11.017 1.00 83.19 113 ASP A C 1
ATOM 938 O O . ASP A 1 113 ? 10.461 -3.318 -10.175 1.00 83.19 113 ASP A O 1
ATOM 942 N N . ILE A 1 114 ? 11.292 -4.224 -12.062 1.00 86.75 114 ILE A N 1
ATOM 943 C CA . ILE A 1 114 ? 10.177 -5.150 -12.295 1.00 86.75 114 ILE A CA 1
ATOM 944 C C . ILE A 1 114 ? 10.051 -6.138 -11.131 1.00 86.75 114 ILE A C 1
ATOM 946 O O . ILE A 1 114 ? 8.962 -6.311 -10.585 1.00 86.75 114 ILE A O 1
ATOM 950 N N . ASN A 1 115 ? 11.159 -6.759 -10.721 1.00 88.38 115 ASN A N 1
ATOM 951 C CA . ASN A 1 115 ? 11.164 -7.730 -9.628 1.00 88.38 115 ASN A CA 1
ATOM 952 C C . ASN A 1 115 ? 10.771 -7.090 -8.293 1.00 88.38 115 ASN A C 1
ATOM 954 O O . ASN A 1 115 ? 10.002 -7.674 -7.529 1.00 88.38 115 ASN A O 1
ATOM 958 N N . LEU A 1 116 ? 11.261 -5.879 -8.018 1.00 88.00 116 LEU A N 1
ATOM 959 C CA . LEU A 1 116 ? 10.877 -5.131 -6.826 1.00 88.00 116 LEU A CA 1
ATOM 960 C C . LEU A 1 116 ? 9.380 -4.799 -6.838 1.00 88.00 116 LEU A C 1
ATOM 962 O O . LEU A 1 116 ? 8.710 -4.960 -5.820 1.00 88.00 116 LEU A O 1
ATOM 966 N N . ALA A 1 117 ? 8.844 -4.382 -7.986 1.00 89.44 117 ALA A N 1
ATOM 967 C CA . ALA A 1 117 ? 7.430 -4.068 -8.119 1.00 89.44 117 ALA A CA 1
ATOM 968 C C . ALA A 1 117 ? 6.531 -5.292 -7.910 1.00 89.44 117 ALA A C 1
ATOM 970 O O . ALA A 1 117 ? 5.557 -5.221 -7.164 1.00 89.44 117 ALA A O 1
ATOM 971 N N . LEU A 1 118 ? 6.885 -6.437 -8.496 1.00 91.50 118 LEU A N 1
ATOM 972 C CA . LEU A 1 118 ? 6.161 -7.689 -8.269 1.00 91.50 118 LEU A CA 1
ATOM 973 C C . LEU A 1 118 ? 6.193 -8.100 -6.791 1.00 91.50 118 LEU A C 1
ATOM 975 O O . LEU A 1 118 ? 5.156 -8.432 -6.222 1.00 91.50 118 LEU A O 1
ATOM 979 N N . LYS A 1 119 ? 7.349 -7.981 -6.132 1.00 91.38 119 LYS A N 1
ATOM 980 C CA . LYS A 1 119 ? 7.472 -8.276 -4.700 1.00 91.38 119 LYS A CA 1
ATOM 981 C C . LYS A 1 119 ? 6.615 -7.348 -3.834 1.00 91.38 119 LYS A C 1
ATOM 983 O O . LYS A 1 119 ? 5.997 -7.793 -2.870 1.00 91.38 119 LYS A O 1
ATOM 988 N N . ASN A 1 120 ? 6.539 -6.065 -4.178 1.00 90.69 120 ASN A N 1
ATOM 989 C CA . ASN A 1 120 ? 5.715 -5.109 -3.440 1.00 90.69 120 ASN A CA 1
ATOM 990 C C . ASN A 1 120 ? 4.210 -5.358 -3.654 1.00 90.69 120 ASN A C 1
ATOM 992 O O . ASN A 1 120 ? 3.435 -5.175 -2.717 1.00 90.69 120 ASN A O 1
ATOM 996 N N . ILE A 1 121 ? 3.799 -5.839 -4.835 1.00 92.12 121 ILE A N 1
ATOM 997 C CA . ILE A 1 121 ? 2.440 -6.353 -5.089 1.00 92.12 121 ILE A CA 1
ATOM 998 C C . ILE A 1 121 ? 2.130 -7.550 -4.181 1.00 92.12 121 ILE A C 1
ATOM 1000 O O . ILE A 1 121 ? 1.056 -7.601 -3.583 1.00 92.12 121 ILE A O 1
ATOM 1004 N N . GLU A 1 122 ? 3.050 -8.511 -4.066 1.00 92.19 122 GLU A N 1
ATOM 1005 C CA . GLU A 1 122 ? 2.873 -9.694 -3.212 1.00 92.19 122 GLU A CA 1
ATOM 1006 C C . GLU A 1 122 ? 2.710 -9.314 -1.737 1.00 92.19 122 GLU A C 1
ATOM 1008 O O . GLU A 1 122 ? 1.770 -9.774 -1.087 1.00 92.19 122 GLU A O 1
ATOM 1013 N N . ILE A 1 123 ? 3.578 -8.429 -1.230 1.00 89.81 123 ILE A N 1
ATOM 1014 C CA . ILE A 1 123 ? 3.498 -7.920 0.148 1.00 89.81 123 ILE A CA 1
ATOM 1015 C C . ILE A 1 123 ? 2.154 -7.222 0.376 1.00 89.81 123 ILE A C 1
ATOM 1017 O O . ILE A 1 123 ? 1.459 -7.537 1.342 1.00 89.81 123 ILE A O 1
ATOM 1021 N N . ALA A 1 124 ? 1.751 -6.328 -0.534 1.00 92.06 124 ALA A N 1
ATOM 1022 C CA . ALA A 1 124 ? 0.491 -5.603 -0.408 1.00 92.06 124 ALA A CA 1
ATOM 1023 C C . ALA A 1 124 ? -0.721 -6.538 -0.386 1.00 92.06 124 ALA A C 1
ATOM 1025 O O . ALA A 1 124 ? -1.551 -6.433 0.513 1.00 92.06 124 ALA A O 1
ATOM 1026 N N . ASN A 1 125 ? -0.809 -7.493 -1.315 1.00 92.75 125 ASN A N 1
ATOM 1027 C CA . ASN A 1 125 ? -1.915 -8.452 -1.339 1.00 92.75 125 ASN A CA 1
ATOM 1028 C C . ASN A 1 125 ? -1.966 -9.312 -0.068 1.00 92.75 125 ASN A C 1
ATOM 1030 O O . ASN A 1 125 ? -3.053 -9.558 0.458 1.00 92.75 125 ASN A O 1
ATOM 1034 N N . PHE A 1 126 ? -0.811 -9.753 0.441 1.00 92.75 126 PHE A N 1
ATOM 1035 C CA . PHE A 1 126 ? -0.752 -10.528 1.678 1.00 92.75 126 PHE A CA 1
ATOM 1036 C C . PHE A 1 126 ? -1.267 -9.716 2.873 1.00 92.75 126 PHE A C 1
ATOM 1038 O O . PHE A 1 126 ? -2.152 -10.176 3.600 1.00 92.75 126 PHE A O 1
ATOM 1045 N N . ASP A 1 127 ? -0.734 -8.508 3.071 1.00 91.31 127 ASP A N 1
ATOM 1046 C CA . ASP A 1 127 ? -1.054 -7.682 4.238 1.00 91.31 127 ASP A CA 1
ATOM 1047 C C . ASP A 1 127 ? -2.505 -7.181 4.200 1.00 91.31 127 ASP A C 1
ATOM 1049 O O . ASP A 1 127 ? -3.199 -7.239 5.217 1.00 91.31 127 ASP A O 1
ATOM 1053 N N . ILE A 1 128 ? -3.008 -6.789 3.025 1.00 91.38 128 ILE A N 1
ATOM 1054 C CA . ILE A 1 128 ? -4.423 -6.449 2.816 1.00 91.38 128 ILE A CA 1
ATOM 1055 C C . ILE A 1 128 ? -5.321 -7.645 3.147 1.00 91.38 128 ILE A C 1
ATOM 1057 O O . ILE A 1 128 ? -6.309 -7.495 3.869 1.00 91.38 128 ILE A O 1
ATOM 1061 N N . GLY A 1 129 ? -4.990 -8.835 2.634 1.00 89.81 129 GLY A N 1
ATOM 1062 C CA . GLY A 1 129 ? -5.771 -10.047 2.871 1.00 89.81 129 GLY A CA 1
ATOM 1063 C C . GLY A 1 129 ? -5.855 -10.394 4.357 1.00 89.81 129 GLY A C 1
ATOM 1064 O O . GLY A 1 129 ? -6.949 -10.627 4.878 1.00 89.81 129 GLY A O 1
ATOM 1065 N N . ALA A 1 130 ? -4.719 -10.355 5.057 1.00 88.00 130 ALA A N 1
ATOM 1066 C CA . ALA A 1 130 ? -4.651 -10.577 6.499 1.00 88.00 130 ALA A CA 1
ATOM 1067 C C . ALA A 1 130 ? -5.467 -9.531 7.280 1.00 88.00 130 ALA A C 1
ATOM 1069 O O . ALA A 1 130 ? -6.236 -9.877 8.182 1.00 88.00 130 ALA A O 1
ATOM 1070 N N . PHE A 1 131 ? -5.357 -8.257 6.897 1.00 89.19 131 PHE A N 1
ATOM 1071 C CA . PHE A 1 131 ? -6.088 -7.160 7.526 1.00 89.19 131 PHE A CA 1
ATOM 1072 C C . PHE A 1 131 ? -7.609 -7.308 7.359 1.00 89.19 131 PHE A C 1
ATOM 1074 O O . PHE A 1 131 ? -8.366 -7.206 8.328 1.00 89.19 131 PHE A O 1
ATOM 1081 N N . MET A 1 132 ? -8.071 -7.623 6.147 1.00 87.31 132 MET A N 1
ATOM 1082 C CA . MET A 1 132 ? -9.494 -7.824 5.859 1.00 87.31 132 MET A CA 1
ATOM 1083 C C . MET A 1 132 ? -10.073 -9.037 6.594 1.00 87.31 132 MET A C 1
ATOM 1085 O O . MET A 1 132 ? -11.191 -8.967 7.107 1.00 87.31 132 MET A O 1
ATOM 1089 N N . GLN A 1 133 ? -9.324 -10.139 6.696 1.00 86.00 133 GLN A N 1
ATOM 1090 C CA . GLN A 1 133 ? -9.739 -11.290 7.506 1.00 86.00 133 GLN A CA 1
ATOM 1091 C C . GLN A 1 133 ? -9.907 -10.909 8.979 1.00 86.00 133 GLN A C 1
ATOM 1093 O O . GLN A 1 133 ? -10.884 -11.314 9.617 1.00 86.00 133 GLN A O 1
ATOM 1098 N N . CYS A 1 134 ? -9.002 -10.085 9.508 1.00 84.25 134 CYS A N 1
ATOM 1099 C CA . CYS A 1 134 ? -9.087 -9.603 10.876 1.00 84.25 134 CYS A CA 1
ATOM 1100 C C . CYS A 1 134 ? -10.373 -8.801 11.12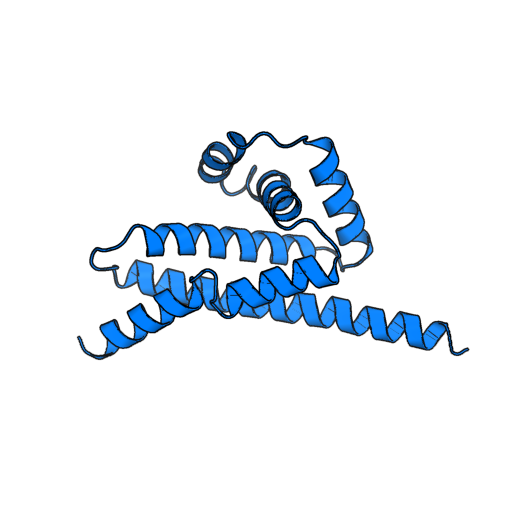6 1.00 84.25 134 CYS A C 1
ATOM 1102 O O . CYS A 1 134 ? -11.141 -9.136 12.027 1.00 84.25 134 CYS A O 1
ATOM 1104 N N . ILE A 1 135 ? -10.657 -7.793 10.300 1.00 81.56 135 ILE A N 1
ATOM 1105 C CA . ILE A 1 135 ? -11.871 -6.974 10.454 1.00 81.56 135 ILE A CA 1
ATOM 1106 C C . ILE A 1 135 ? -13.139 -7.826 10.323 1.00 81.56 135 ILE A C 1
ATOM 1108 O O . ILE A 1 135 ? -14.064 -7.712 11.132 1.00 81.56 135 ILE A O 1
ATOM 1112 N N . ASN A 1 136 ? -13.178 -8.723 9.336 1.00 80.31 136 ASN A N 1
ATOM 1113 C CA . ASN A 1 136 ? -14.349 -9.564 9.100 1.00 80.31 136 ASN A CA 1
ATOM 1114 C C . ASN A 1 136 ? -14.589 -10.546 10.258 1.00 80.31 136 ASN A C 1
ATOM 1116 O O . ASN A 1 136 ? -15.726 -10.702 10.705 1.00 80.31 136 ASN A O 1
ATOM 1120 N N . SER A 1 137 ? -13.538 -11.170 10.796 1.00 75.75 137 SER A N 1
ATOM 1121 C CA . SER A 1 137 ? -13.657 -12.086 11.940 1.00 75.75 137 SER A CA 1
ATOM 1122 C C . SER A 1 137 ? -14.159 -11.392 13.213 1.00 75.75 137 SER A C 1
ATOM 1124 O O . SER A 1 137 ? -14.966 -11.964 13.948 1.00 75.75 137 SER A O 1
ATOM 1126 N N . GLN A 1 138 ? -13.778 -10.134 13.435 1.00 67.94 138 GLN A N 1
ATOM 1127 C CA . GLN A 1 138 ? -14.283 -9.350 14.561 1.00 67.94 138 GLN A CA 1
ATOM 1128 C C . GLN A 1 138 ? -15.743 -8.940 14.392 1.00 67.94 138 GLN A C 1
ATOM 1130 O O . GLN A 1 138 ? -16.513 -9.069 15.345 1.00 67.94 138 GLN A O 1
ATOM 1135 N N . SER A 1 139 ? -16.157 -8.541 13.186 1.00 58.97 139 SER A N 1
ATOM 1136 C CA . SER A 1 139 ? -17.566 -8.225 12.906 1.00 58.97 139 SER A CA 1
ATOM 1137 C C . SER A 1 139 ? -18.495 -9.415 13.196 1.00 58.97 139 SER A C 1
ATOM 1139 O O . SER A 1 139 ? -19.561 -9.247 13.789 1.00 58.97 139 SER A O 1
ATOM 1141 N N . LEU A 1 140 ? -18.037 -10.635 12.887 1.00 53.88 140 LEU A N 1
ATOM 1142 C CA . LEU A 1 140 ? -18.738 -11.883 13.196 1.00 53.88 140 LEU A CA 1
ATOM 1143 C C . LEU A 1 140 ? -18.779 -12.185 14.701 1.00 53.88 140 LEU A C 1
ATOM 1145 O O . LEU A 1 140 ? -19.744 -12.779 15.183 1.00 53.88 140 LEU A O 1
ATOM 1149 N N . SER A 1 141 ? -17.742 -11.804 15.451 1.00 56.75 141 SER A N 1
ATOM 1150 C CA . SER A 1 141 ? -17.684 -12.022 16.901 1.00 56.75 141 SER A CA 1
ATOM 1151 C C . SER A 1 141 ? -18.620 -11.092 17.681 1.00 56.75 141 SER A C 1
ATOM 1153 O O . SER A 1 141 ? -19.261 -11.539 18.630 1.00 56.75 141 SER A O 1
ATOM 1155 N N . ILE A 1 142 ? -18.771 -9.839 17.235 1.00 51.91 142 ILE A N 1
ATOM 1156 C CA . ILE A 1 142 ? -19.678 -8.852 17.840 1.00 51.91 142 ILE A CA 1
ATOM 1157 C C . ILE A 1 142 ? -21.135 -9.274 17.611 1.00 51.91 142 ILE A C 1
ATOM 1159 O O . ILE A 1 142 ? -21.881 -9.429 18.572 1.00 51.91 142 ILE A O 1
ATOM 1163 N N . GLN A 1 143 ? -21.504 -9.624 16.372 1.00 49.31 143 GLN A N 1
ATOM 1164 C CA . GLN A 1 143 ? -22.861 -10.100 16.061 1.00 49.31 143 GLN A CA 1
ATOM 1165 C C . GLN A 1 143 ? -23.263 -11.364 16.838 1.00 49.31 143 GL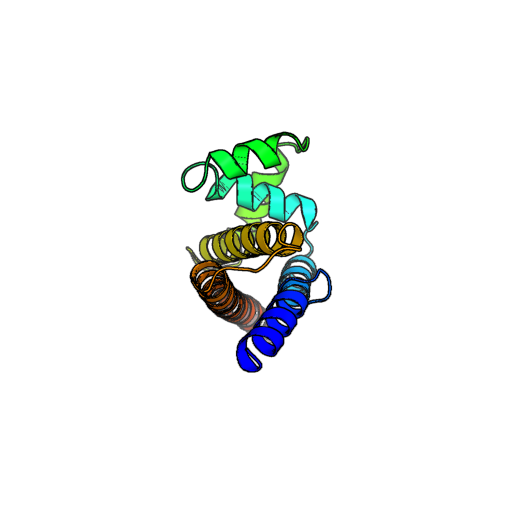N A C 1
ATOM 1167 O O . GLN A 1 143 ? -24.431 -11.536 17.175 1.00 49.31 143 GLN A O 1
ATOM 1172 N N . LYS A 1 144 ? -22.315 -12.262 17.13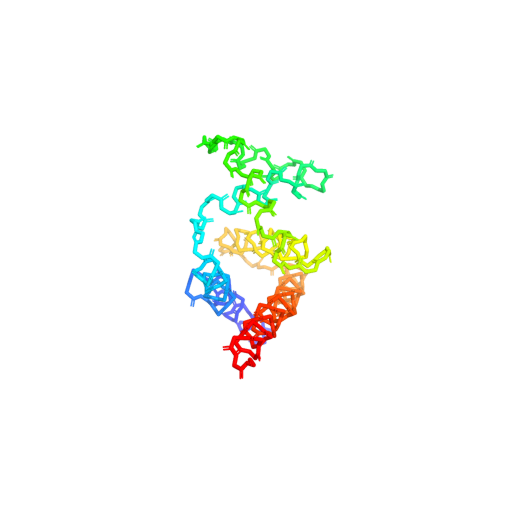6 1.00 47.53 144 LYS A N 1
ATOM 1173 C CA . LYS A 1 144 ? -22.587 -13.466 17.940 1.00 47.53 144 LYS A CA 1
ATOM 1174 C C . LYS A 1 144 ? -22.819 -13.175 19.421 1.00 47.53 144 LYS A C 1
ATOM 1176 O O . LYS A 1 144 ? -23.506 -13.962 20.069 1.00 47.53 144 LYS A O 1
ATOM 1181 N N . ASN A 1 145 ? -22.240 -12.102 19.954 1.00 46.22 145 ASN A N 1
ATOM 1182 C CA . ASN A 1 145 ? -22.436 -11.709 21.348 1.00 46.22 145 ASN A CA 1
ATOM 1183 C C . ASN A 1 145 ? -23.745 -10.934 21.550 1.00 46.22 145 ASN A C 1
ATOM 1185 O O . ASN A 1 145 ? -24.324 -11.043 22.621 1.00 46.22 145 ASN A O 1
ATOM 1189 N N . ASP A 1 146 ? -24.249 -10.259 20.514 1.00 44.41 146 ASP A N 1
ATOM 1190 C CA . ASP A 1 146 ? -25.546 -9.561 20.539 1.00 44.41 146 ASP A CA 1
ATOM 1191 C C . ASP A 1 146 ? -26.759 -10.503 20.352 1.00 44.41 146 ASP A C 1
ATOM 1193 O O . ASP A 1 146 ? -27.909 -10.078 20.444 1.00 44.41 146 ASP A O 1
ATOM 1197 N N . LEU A 1 147 ? -26.514 -11.789 20.067 1.00 43.22 147 LEU A N 1
ATOM 1198 C CA . LEU A 1 147 ? -27.529 -12.839 19.881 1.00 43.22 147 LEU A CA 1
ATOM 1199 C C . LEU A 1 147 ? -27.656 -13.792 21.089 1.00 43.22 147 LEU A C 1
ATOM 1201 O O . LEU A 1 147 ? -28.317 -14.828 20.979 1.00 43.22 147 LEU A O 1
ATOM 1205 N N . LYS A 1 148 ? -27.011 -13.475 22.216 1.00 39.41 148 LYS A N 1
ATOM 1206 C CA . LYS A 1 148 ? -27.149 -14.184 23.497 1.00 39.41 148 LYS A CA 1
ATOM 1207 C C . LYS A 1 148 ? -27.868 -13.315 24.515 1.00 39.41 148 LYS A C 1
ATOM 1209 O O . LYS A 1 148 ? -28.644 -13.907 25.295 1.00 39.41 148 LYS A O 1
#

Secondary structure (DSSP, 8-state):
-HHHHHHHHHHHHHTSTTSHHHHHHHHHHHHTT--HHHHHHHHHHHHTTTT-HHHHHHHHTS---HHHHHHHHHHHHTTSPTTHHHHHHHHHHHHHHHHHHHHH--S---HHHHHHHHHHHHHHHHHHHHHHHHHHHHHHHHHHHTT-

Radius of gyration: 17.06 Å; chains: 1; bounding box: 43×35×49 Å